Protein AF-A0A660TI28-F1 (afdb_monomer_lite)

Foldseek 3Di:
DDDPPPPDDPVNVVVVVVVCVVCVVVCCVVVCVVVVVVVVVVVVVVVVVVVVVVVVVVVVVVVVVVVVVVVVVVVVVVVVVVVVVVVVVVVVVVVVVVVVVVVVVVVVVVD

pLDDT: mean 90.31, std 11.44, range [43.91, 98.38]

Radius of gyration: 43.71 Å; chains: 1; bounding box: 82×40×117 Å

Structure (mmCIF, N/CA/C/O backbone):
data_AF-A0A660TI28-F1
#
_entry.id   AF-A0A660TI28-F1
#
loop_
_atom_site.group_PDB
_atom_site.id
_atom_site.type_symbol
_atom_site.label_atom_id
_atom_site.label_alt_id
_atom_site.label_comp_id
_atom_site.label_asym_id
_atom_site.label_entity_id
_atom_site.label_seq_id
_atom_site.pdbx_PDB_ins_code
_atom_site.Cartn_x
_atom_site.Cartn_y
_atom_site.Cartn_z
_atom_site.occupancy
_atom_site.B_iso_or_equiv
_atom_site.auth_seq_id
_atom_site.auth_comp_id
_atom_site.auth_asym_id
_atom_site.auth_atom_id
_atom_site.pdbx_PDB_model_num
ATOM 1 N N . MET A 1 1 ? 42.971 31.690 -45.465 1.00 43.91 1 MET A N 1
ATOM 2 C CA . MET A 1 1 ? 42.646 30.809 -46.603 1.00 43.91 1 MET A CA 1
ATOM 3 C C . MET A 1 1 ? 41.284 30.225 -46.293 1.00 43.91 1 MET A C 1
ATOM 5 O O . MET A 1 1 ? 41.188 29.434 -45.369 1.00 43.91 1 MET A O 1
ATOM 9 N N . GLY A 1 2 ? 40.236 30.788 -46.900 1.00 48.12 2 GLY A N 1
ATOM 10 C CA . GLY A 1 2 ? 38.850 30.439 -46.590 1.00 48.12 2 GLY A CA 1
ATOM 11 C C . GLY A 1 2 ? 38.499 29.076 -47.170 1.00 48.12 2 GLY A C 1
ATOM 12 O O . GLY A 1 2 ? 38.810 28.801 -48.326 1.00 48.12 2 GLY A O 1
ATOM 13 N N . GLU A 1 3 ? 37.891 28.234 -46.347 1.00 55.31 3 GLU A N 1
ATOM 14 C CA . GLU A 1 3 ? 37.300 26.964 -46.745 1.00 55.31 3 GLU A CA 1
ATOM 15 C C . GLU A 1 3 ? 36.134 27.275 -47.696 1.00 55.31 3 GLU A C 1
ATOM 17 O O . GLU A 1 3 ? 35.116 27.837 -47.292 1.00 55.31 3 GLU A O 1
ATOM 22 N N . ALA A 1 4 ? 36.321 27.017 -48.992 1.00 55.69 4 ALA A N 1
ATOM 23 C CA . ALA A 1 4 ? 35.241 27.113 -49.960 1.00 55.69 4 ALA A CA 1
ATOM 24 C C . ALA A 1 4 ? 34.238 26.009 -49.620 1.00 55.69 4 ALA A C 1
ATOM 26 O O . ALA A 1 4 ? 34.507 24.833 -49.865 1.00 55.69 4 ALA A O 1
ATOM 27 N N . ALA A 1 5 ? 33.108 26.379 -49.017 1.00 60.34 5 ALA A N 1
ATOM 28 C CA . ALA A 1 5 ? 31.977 25.477 -48.888 1.00 60.34 5 ALA A CA 1
ATOM 29 C C . ALA A 1 5 ? 31.648 24.966 -50.296 1.00 60.34 5 ALA A C 1
ATOM 31 O O . ALA A 1 5 ? 31.294 25.748 -51.177 1.00 60.34 5 ALA A O 1
ATOM 32 N N . VAL A 1 6 ? 31.861 23.672 -50.533 1.00 74.19 6 VAL A N 1
ATOM 33 C CA . VAL A 1 6 ? 31.564 23.047 -51.822 1.00 74.19 6 VAL A CA 1
ATOM 34 C C . VAL A 1 6 ? 30.051 23.121 -52.012 1.00 74.19 6 VAL A C 1
ATOM 36 O O . VAL A 1 6 ? 29.300 22.351 -51.414 1.00 74.19 6 VAL A O 1
ATOM 39 N N . GLU A 1 7 ? 29.589 24.083 -52.808 1.00 78.12 7 GLU A N 1
ATOM 40 C CA . GLU A 1 7 ? 28.188 24.175 -53.202 1.00 78.12 7 GLU A CA 1
ATOM 41 C C . GLU A 1 7 ? 27.868 23.007 -54.137 1.00 78.12 7 GLU A C 1
ATOM 43 O O . GLU A 1 7 ? 28.193 23.012 -55.323 1.00 78.12 7 GLU A O 1
ATOM 48 N N . LEU A 1 8 ? 27.251 21.967 -53.576 1.00 82.12 8 LEU A N 1
ATOM 49 C CA . LEU A 1 8 ? 26.791 20.815 -54.343 1.00 82.12 8 LEU A CA 1
ATOM 50 C C . LEU A 1 8 ? 25.670 21.241 -55.297 1.00 82.12 8 LEU A C 1
ATOM 52 O O . LEU A 1 8 ? 24.650 21.799 -54.865 1.00 82.12 8 LEU A O 1
ATOM 56 N N . ASN A 1 9 ? 25.836 20.928 -56.581 1.00 87.94 9 ASN A N 1
ATOM 57 C CA . ASN A 1 9 ? 24.802 21.153 -57.586 1.00 87.94 9 ASN A CA 1
ATOM 58 C C . ASN A 1 9 ? 23.627 20.161 -57.410 1.00 87.94 9 ASN A C 1
ATOM 60 O O . ASN A 1 9 ? 23.693 19.219 -56.615 1.00 87.94 9 ASN A O 1
ATOM 64 N N . SER A 1 10 ? 22.511 20.391 -58.107 1.00 83.50 10 SER A N 1
ATOM 65 C CA . SER A 1 10 ? 21.295 19.571 -57.966 1.00 83.50 10 SER A CA 1
ATOM 66 C C . SER A 1 10 ? 21.505 18.108 -58.363 1.00 83.50 10 SER A C 1
ATOM 68 O O . SER A 1 10 ? 21.011 17.216 -57.685 1.00 83.50 10 SER A O 1
ATOM 70 N N . GLU A 1 11 ? 22.288 17.860 -59.411 1.00 87.94 11 GLU A N 1
ATOM 71 C CA . GLU A 1 11 ? 22.575 16.515 -59.919 1.00 87.94 11 GLU A CA 1
ATOM 72 C C . GLU A 1 11 ? 23.423 15.699 -58.928 1.00 87.94 11 GLU A C 1
ATOM 74 O O . GLU A 1 11 ? 23.148 14.529 -58.667 1.00 87.94 11 GLU A O 1
ATOM 79 N N . GLN A 1 12 ? 24.408 16.337 -58.291 1.00 87.62 12 GLN A N 1
ATOM 80 C CA . GLN A 1 12 ? 25.231 15.730 -57.245 1.00 87.62 12 GLN A CA 1
ATOM 81 C C . GLN A 1 12 ? 24.408 15.366 -56.008 1.00 87.62 12 GLN A C 1
ATOM 83 O O . GLN A 1 12 ? 24.629 14.312 -55.414 1.00 87.62 12 GLN A O 1
ATOM 88 N N . LYS A 1 13 ? 23.450 16.215 -55.617 1.00 91.81 13 LYS A N 1
ATOM 89 C CA . LYS A 1 13 ? 22.545 15.927 -54.494 1.00 91.81 13 LYS A CA 1
ATOM 90 C C . LYS A 1 13 ? 21.648 14.727 -54.793 1.00 91.81 13 LYS A C 1
ATOM 92 O O . LYS A 1 13 ? 21.490 13.878 -53.917 1.00 91.81 13 LYS A O 1
ATOM 97 N N . ASP A 1 14 ? 21.131 14.623 -56.015 1.00 92.62 14 ASP A N 1
ATOM 98 C CA . ASP A 1 14 ? 20.312 13.484 -56.441 1.00 92.62 14 ASP A CA 1
ATOM 99 C C . ASP A 1 14 ? 21.118 12.181 -56.482 1.00 92.62 14 ASP A C 1
ATOM 101 O O . ASP A 1 14 ? 20.660 11.165 -55.959 1.00 92.62 14 ASP A O 1
ATOM 105 N N . TYR A 1 15 ? 22.346 12.216 -57.010 1.00 92.25 15 TYR A N 1
ATOM 106 C CA . TYR A 1 15 ? 23.243 11.056 -57.026 1.00 92.25 15 TYR A CA 1
ATOM 107 C C . TYR A 1 15 ? 23.624 10.585 -55.616 1.00 92.25 15 TYR A C 1
ATOM 109 O O . TYR A 1 15 ? 23.587 9.394 -55.311 1.00 92.25 15 TYR A O 1
ATOM 117 N N . ILE A 1 16 ? 23.969 11.514 -54.720 1.00 91.94 16 ILE A N 1
ATOM 118 C CA . ILE A 1 16 ? 24.261 11.175 -53.321 1.00 91.94 16 ILE A CA 1
ATOM 119 C C . ILE A 1 16 ? 22.999 10.623 -52.645 1.00 91.94 16 ILE A C 1
ATOM 121 O O . ILE A 1 16 ? 23.075 9.654 -51.891 1.00 91.94 16 ILE A O 1
ATOM 125 N N . GLY A 1 17 ? 21.831 11.198 -52.937 1.00 91.50 17 GLY A N 1
ATOM 126 C CA . GLY A 1 17 ? 20.550 10.743 -52.408 1.00 91.50 17 GLY A CA 1
ATOM 127 C C . GLY A 1 17 ? 20.187 9.318 -52.834 1.00 91.50 17 GLY A C 1
ATOM 128 O O . GLY A 1 17 ? 19.740 8.536 -51.989 1.00 91.50 17 GLY A O 1
ATOM 129 N N . SER A 1 18 ? 20.391 8.959 -54.106 1.00 91.44 18 SER A N 1
ATOM 130 C CA . SER A 1 18 ? 20.163 7.594 -54.598 1.00 91.44 18 SER A CA 1
ATOM 131 C C . SER A 1 18 ? 21.174 6.616 -54.004 1.00 91.44 18 SER A C 1
ATOM 133 O O . SER A 1 18 ? 20.774 5.612 -53.419 1.00 91.44 18 SER A O 1
ATOM 135 N N . TYR A 1 19 ? 22.462 6.967 -54.015 1.00 93.19 19 TYR A N 1
ATOM 136 C CA . TYR A 1 19 ? 23.520 6.135 -53.448 1.00 93.19 19 TYR A CA 1
ATOM 137 C C . TYR A 1 19 ? 23.313 5.850 -51.955 1.00 93.19 19 TYR A C 1
ATOM 139 O O . TYR A 1 19 ? 23.420 4.700 -51.525 1.00 93.19 19 TYR A O 1
ATOM 147 N N . ILE A 1 20 ? 22.980 6.871 -51.154 1.00 91.44 20 ILE A N 1
ATOM 148 C CA . ILE A 1 20 ? 22.672 6.680 -49.732 1.00 91.44 20 ILE A CA 1
ATOM 149 C C . ILE A 1 20 ? 21.457 5.772 -49.592 1.00 91.44 20 ILE A C 1
ATOM 151 O O . ILE A 1 20 ? 21.520 4.822 -48.828 1.00 91.44 20 ILE A O 1
ATOM 155 N N . ARG A 1 21 ? 20.362 6.010 -50.320 1.00 90.69 21 ARG A N 1
ATOM 156 C CA . ARG A 1 21 ? 19.137 5.203 -50.196 1.00 90.69 21 ARG A CA 1
ATOM 157 C C . ARG A 1 21 ? 19.378 3.721 -50.491 1.00 90.69 21 ARG A C 1
ATOM 159 O O . ARG A 1 21 ? 18.873 2.877 -49.751 1.00 90.69 21 ARG A O 1
ATOM 166 N N . ASP A 1 22 ? 20.168 3.429 -51.518 1.00 92.12 22 ASP A N 1
ATOM 167 C CA . ASP A 1 22 ? 20.458 2.063 -51.951 1.00 92.12 22 ASP A CA 1
ATOM 168 C C . ASP A 1 22 ? 21.392 1.329 -50.971 1.00 92.12 22 ASP A C 1
ATOM 170 O O . ASP A 1 22 ? 21.257 0.121 -50.773 1.00 92.12 22 ASP A O 1
ATOM 174 N N . ASN A 1 23 ? 22.289 2.054 -50.291 1.00 92.19 23 ASN A N 1
ATOM 175 C CA . ASN A 1 23 ? 23.279 1.472 -49.375 1.00 92.19 23 ASN A CA 1
ATOM 176 C C . ASN A 1 23 ? 22.924 1.607 -47.882 1.00 92.19 23 ASN A C 1
ATOM 178 O O . ASN A 1 23 ? 23.480 0.890 -47.050 1.00 92.19 23 ASN A O 1
ATOM 182 N N . LEU A 1 24 ? 21.963 2.462 -47.516 1.00 85.00 24 LEU A N 1
ATOM 183 C CA . LEU A 1 24 ? 21.613 2.781 -46.125 1.00 85.00 24 LEU A CA 1
ATOM 184 C C . LEU A 1 24 ? 21.228 1.535 -45.328 1.00 85.00 24 LEU A C 1
ATOM 186 O O . LEU A 1 24 ? 21.623 1.380 -44.175 1.00 85.00 24 LEU A O 1
ATOM 190 N N . ARG A 1 25 ? 20.473 0.621 -45.944 1.00 82.12 25 ARG A N 1
ATOM 191 C CA . ARG A 1 25 ? 20.048 -0.620 -45.287 1.00 82.12 25 ARG A CA 1
ATOM 192 C C . ARG A 1 25 ? 21.231 -1.539 -44.969 1.00 82.12 25 ARG A C 1
ATOM 194 O O . ARG A 1 25 ? 21.227 -2.162 -43.909 1.00 82.12 25 ARG A O 1
ATOM 201 N N . LEU A 1 26 ? 22.219 -1.612 -45.861 1.00 82.56 26 LEU A N 1
ATOM 202 C CA . LEU A 1 26 ? 23.440 -2.391 -45.648 1.00 82.56 26 LEU A CA 1
ATOM 203 C C . LEU A 1 26 ? 24.289 -1.755 -44.547 1.00 82.56 26 LEU A C 1
ATOM 205 O O . LEU A 1 26 ? 24.649 -2.446 -43.602 1.00 82.56 26 LEU A O 1
ATOM 209 N N . TRP A 1 27 ? 24.492 -0.435 -44.580 1.00 85.31 27 TRP A N 1
ATOM 210 C CA . TRP A 1 27 ? 25.266 0.269 -43.552 1.00 85.31 27 TRP A CA 1
ATOM 211 C C . TRP A 1 27 ? 24.646 0.174 -42.159 1.00 85.31 27 TRP A C 1
ATOM 213 O O . TRP A 1 27 ? 25.373 -0.012 -41.188 1.00 85.31 27 TRP A O 1
ATOM 223 N N . ILE A 1 28 ? 23.317 0.251 -42.031 1.00 76.75 28 ILE A N 1
ATOM 224 C CA . ILE A 1 28 ? 22.634 0.058 -40.737 1.00 76.75 28 ILE A CA 1
ATOM 225 C C . ILE A 1 28 ? 22.829 -1.379 -40.221 1.00 76.75 28 ILE A C 1
ATOM 227 O O . ILE A 1 28 ? 22.957 -1.591 -39.013 1.00 76.75 28 ILE A O 1
ATOM 231 N N . GLY A 1 29 ? 22.872 -2.361 -41.128 1.00 75.62 29 GLY A N 1
ATOM 232 C CA . GLY A 1 29 ? 23.173 -3.755 -40.803 1.00 75.62 29 GLY A CA 1
ATOM 233 C C . GLY A 1 29 ? 24.632 -3.978 -40.393 1.00 75.62 29 GLY A C 1
ATOM 234 O O . GLY A 1 29 ? 24.883 -4.663 -39.407 1.00 75.62 29 GLY A O 1
ATOM 235 N N . GLU A 1 30 ? 25.581 -3.371 -41.107 1.00 75.31 30 GLU A N 1
ATOM 236 C CA . GLU A 1 30 ? 27.027 -3.522 -40.886 1.00 75.31 30 GLU A CA 1
ATOM 237 C C . GLU A 1 30 ? 27.552 -2.712 -39.696 1.00 75.31 30 GLU A C 1
ATOM 239 O O . GLU A 1 30 ? 28.475 -3.149 -39.015 1.00 75.31 30 GLU A O 1
ATOM 244 N N . SER A 1 31 ? 26.947 -1.561 -39.385 1.00 71.00 31 SER A N 1
ATOM 245 C CA . SER A 1 31 ? 27.395 -0.678 -38.292 1.00 71.00 31 SER A CA 1
ATOM 246 C C . SER A 1 31 ? 27.141 -1.254 -36.891 1.00 71.00 31 SER A C 1
ATOM 248 O O . SER A 1 31 ? 27.379 -0.570 -35.899 1.00 71.00 31 SER A O 1
ATOM 250 N N . GLY A 1 32 ? 26.566 -2.460 -36.777 1.00 68.12 32 GLY A N 1
ATOM 251 C CA . GLY A 1 32 ? 26.145 -3.048 -35.500 1.00 68.12 32 GLY A CA 1
ATOM 252 C C . GLY A 1 32 ? 25.021 -2.270 -34.801 1.00 68.12 32 GLY A C 1
ATOM 253 O O . GLY A 1 32 ? 24.600 -2.643 -33.710 1.00 68.12 32 GLY A O 1
ATOM 254 N N . ALA A 1 33 ? 24.491 -1.212 -35.425 1.00 69.25 33 ALA A N 1
ATOM 255 C CA . ALA A 1 33 ? 23.452 -0.359 -34.857 1.00 69.25 33 ALA A CA 1
ATOM 256 C C . ALA A 1 33 ? 22.186 -1.164 -34.533 1.00 69.25 33 ALA A C 1
ATOM 258 O O . ALA A 1 33 ? 21.627 -1.019 -33.451 1.00 69.25 33 ALA A O 1
ATOM 259 N N . ASN A 1 34 ? 21.792 -2.085 -35.420 1.00 71.06 34 ASN A N 1
ATOM 260 C CA . ASN A 1 34 ? 20.695 -3.019 -35.155 1.00 71.06 34 ASN A CA 1
ATOM 261 C C . ASN A 1 34 ? 20.984 -3.955 -33.974 1.00 71.06 34 ASN A C 1
ATOM 263 O O . ASN A 1 34 ? 20.074 -4.272 -33.217 1.00 71.06 34 ASN A O 1
ATOM 267 N N . GLN A 1 35 ? 22.233 -4.385 -33.789 1.00 71.69 35 GLN A N 1
ATOM 268 C CA . GLN A 1 35 ? 22.602 -5.250 -32.672 1.00 71.69 35 GLN A CA 1
ATOM 269 C C . GLN A 1 35 ? 22.513 -4.499 -31.337 1.00 71.69 35 GLN A C 1
ATOM 271 O O . GLN A 1 35 ? 21.871 -4.990 -30.417 1.00 71.69 35 GLN A O 1
ATOM 276 N N . VAL A 1 36 ? 23.047 -3.275 -31.258 1.00 73.94 36 VAL A N 1
ATOM 277 C CA . VAL A 1 36 ? 22.961 -2.430 -30.051 1.00 73.94 36 VAL A CA 1
ATOM 278 C C . VAL A 1 36 ? 21.512 -2.052 -29.725 1.00 73.94 36 VAL A C 1
ATOM 280 O O . VAL A 1 36 ? 21.133 -2.009 -28.554 1.00 73.94 36 VAL A O 1
ATOM 283 N N . ILE A 1 37 ? 20.684 -1.791 -30.743 1.00 77.56 37 ILE A N 1
ATOM 284 C CA . ILE A 1 37 ? 19.247 -1.537 -30.563 1.00 77.56 37 ILE A CA 1
ATOM 285 C C . ILE A 1 37 ? 18.561 -2.782 -29.993 1.00 77.56 37 ILE A C 1
ATOM 287 O O . ILE A 1 37 ? 17.871 -2.672 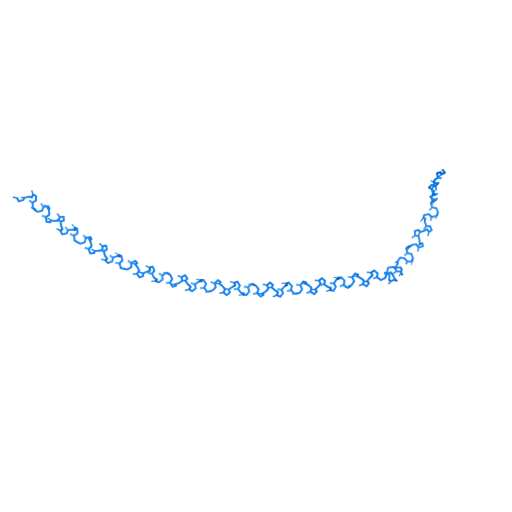-28.984 1.00 77.56 37 ILE A O 1
ATOM 291 N N . ASN A 1 38 ? 18.805 -3.963 -30.566 1.00 82.75 38 ASN A N 1
ATOM 292 C CA . ASN A 1 38 ? 18.219 -5.214 -30.084 1.00 82.75 38 ASN A CA 1
ATOM 293 C C . ASN A 1 38 ? 18.675 -5.560 -28.659 1.00 82.75 38 ASN A C 1
ATOM 295 O O . ASN A 1 38 ? 17.851 -5.933 -27.831 1.00 82.75 38 ASN A O 1
ATOM 299 N N . GLU A 1 39 ? 19.962 -5.405 -28.344 1.00 82.44 39 GLU A N 1
ATOM 300 C CA . GLU A 1 39 ? 20.505 -5.637 -26.999 1.00 82.44 39 GLU A CA 1
ATOM 301 C C . GLU A 1 39 ? 19.874 -4.690 -25.972 1.00 82.44 39 GLU A C 1
ATOM 303 O O . GLU A 1 39 ? 19.428 -5.131 -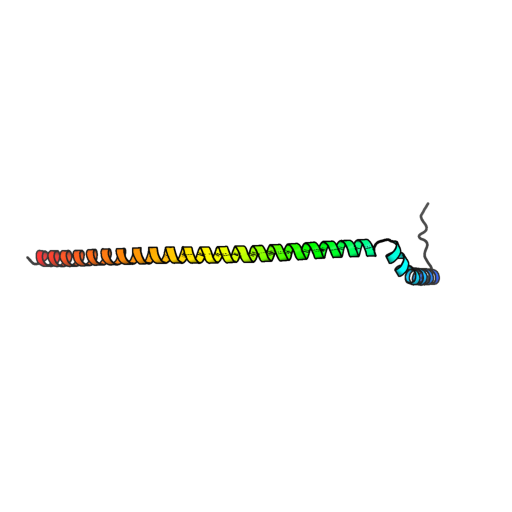24.911 1.00 82.44 39 GLU A O 1
ATOM 308 N N . ARG A 1 40 ? 19.749 -3.400 -26.309 1.00 85.00 40 ARG A N 1
ATOM 309 C CA . ARG A 1 40 ? 19.084 -2.415 -25.447 1.00 85.00 40 ARG A CA 1
ATOM 310 C C . ARG A 1 40 ? 17.596 -2.717 -25.275 1.00 85.00 40 ARG A C 1
ATOM 312 O O . ARG A 1 40 ? 17.074 -2.574 -24.172 1.00 85.00 40 ARG A O 1
ATOM 319 N N . GLU A 1 41 ? 16.899 -3.124 -26.333 1.00 86.81 41 GLU A N 1
ATOM 320 C CA . GLU A 1 41 ? 15.493 -3.525 -26.241 1.00 86.81 41 GLU A CA 1
ATOM 321 C C . GLU A 1 41 ? 15.308 -4.765 -25.363 1.00 86.81 41 GLU A C 1
ATOM 323 O O . GLU A 1 41 ? 14.372 -4.808 -24.562 1.00 86.81 41 GLU A O 1
ATOM 328 N N . MET A 1 42 ? 16.204 -5.748 -25.471 1.00 88.25 42 MET A N 1
ATOM 329 C CA . MET A 1 42 ? 16.195 -6.943 -24.626 1.00 88.25 42 MET A CA 1
ATOM 330 C C . MET A 1 42 ? 16.438 -6.590 -23.155 1.00 88.25 42 MET A C 1
ATOM 332 O O . MET A 1 42 ? 15.649 -6.996 -22.304 1.00 88.25 42 MET A O 1
ATOM 336 N N . GLU A 1 43 ? 17.439 -5.758 -22.850 1.00 93.31 43 GLU A N 1
ATOM 337 C CA . GLU A 1 43 ? 17.708 -5.294 -21.481 1.00 93.31 43 GLU A CA 1
ATOM 338 C C . GLU A 1 43 ? 16.499 -4.554 -20.886 1.00 93.31 43 GLU A C 1
ATOM 340 O O . GLU A 1 43 ? 16.101 -4.795 -19.744 1.00 93.31 43 GLU A O 1
ATOM 345 N N . ILE A 1 44 ? 15.878 -3.657 -21.661 1.00 94.12 44 ILE A N 1
ATOM 346 C CA . ILE A 1 44 ? 14.700 -2.908 -21.211 1.00 94.12 44 ILE A CA 1
ATOM 347 C C . ILE A 1 44 ? 13.542 -3.863 -20.916 1.00 94.12 44 ILE A C 1
ATOM 349 O O . ILE A 1 44 ? 12.899 -3.716 -19.877 1.00 94.12 44 ILE A O 1
ATOM 353 N N . ARG A 1 45 ? 13.291 -4.858 -21.774 1.00 95.56 45 ARG A N 1
ATOM 354 C CA . ARG A 1 45 ? 12.248 -5.868 -21.539 1.00 95.56 45 ARG A CA 1
ATOM 355 C C . ARG A 1 45 ? 12.514 -6.668 -20.267 1.00 95.56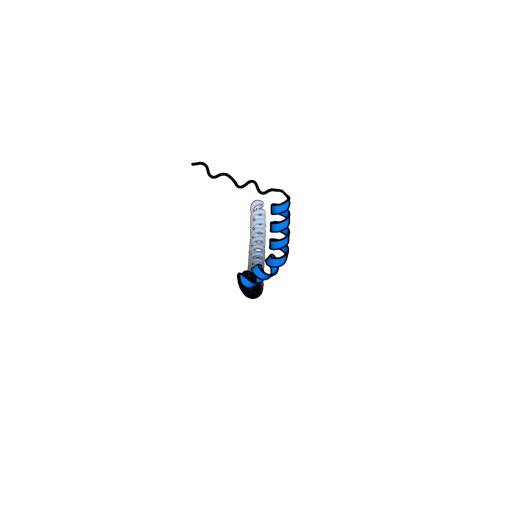 45 ARG A C 1
ATOM 357 O O . ARG A 1 45 ? 11.605 -6.818 -19.458 1.00 95.56 45 ARG A O 1
ATOM 364 N N . GLU A 1 46 ? 13.746 -7.119 -20.042 1.00 95.88 46 GLU A N 1
ATOM 365 C CA . GLU A 1 46 ? 14.112 -7.839 -18.814 1.00 95.88 46 GLU A CA 1
ATOM 366 C C . GLU A 1 46 ? 13.924 -6.980 -17.559 1.00 95.88 46 GLU A C 1
ATOM 368 O O . GLU A 1 46 ? 13.408 -7.446 -16.539 1.00 95.88 46 GLU A O 1
ATOM 373 N N . ARG A 1 47 ? 14.317 -5.703 -17.625 1.00 96.62 47 ARG A N 1
ATOM 374 C CA . ARG A 1 47 ? 14.115 -4.755 -16.527 1.00 96.62 47 ARG A CA 1
ATOM 375 C C . ARG A 1 47 ? 12.636 -4.501 -16.266 1.00 96.62 4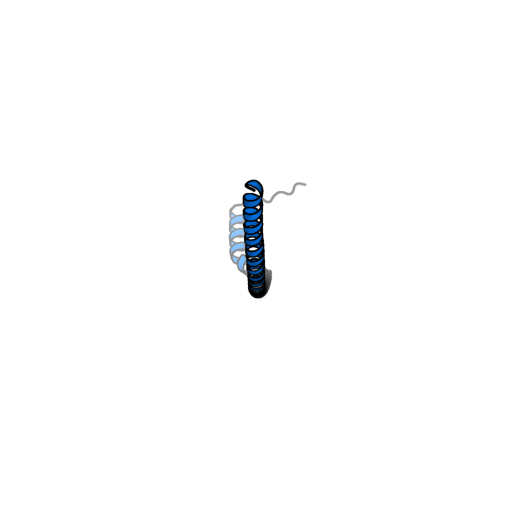7 ARG A C 1
ATOM 377 O O . ARG A 1 47 ? 12.261 -4.433 -15.100 1.00 96.62 47 ARG A O 1
ATOM 384 N N . ILE A 1 48 ? 11.814 -4.385 -17.310 1.00 96.75 48 ILE A N 1
ATOM 385 C CA . ILE A 1 48 ? 10.359 -4.232 -17.186 1.00 96.75 48 ILE A CA 1
ATOM 386 C C . ILE A 1 48 ? 9.765 -5.449 -16.479 1.00 96.75 48 ILE A C 1
ATOM 388 O O . ILE A 1 48 ? 9.112 -5.268 -15.459 1.00 96.75 48 ILE A O 1
ATOM 392 N N . ILE A 1 49 ? 10.084 -6.665 -16.930 1.00 97.38 49 ILE A N 1
ATOM 393 C CA . ILE A 1 49 ? 9.592 -7.904 -16.305 1.00 97.38 49 ILE A CA 1
ATOM 394 C C . ILE A 1 49 ? 9.979 -7.950 -14.822 1.00 97.38 49 ILE A C 1
ATOM 396 O O . ILE A 1 49 ? 9.144 -8.196 -13.956 1.00 97.38 49 ILE A O 1
ATOM 400 N N . ARG A 1 50 ? 11.237 -7.632 -14.489 1.00 97.50 50 ARG A N 1
ATOM 401 C CA . ARG A 1 50 ? 11.692 -7.596 -13.090 1.00 97.50 50 ARG A CA 1
ATOM 402 C C . ARG A 1 50 ? 10.951 -6.547 -12.256 1.00 97.50 50 ARG A C 1
ATOM 404 O O . ARG A 1 50 ? 10.684 -6.778 -11.076 1.00 97.50 50 ARG A O 1
ATOM 411 N N . VAL A 1 51 ? 10.674 -5.378 -12.833 1.00 97.38 51 VAL A N 1
ATOM 412 C CA . VAL A 1 51 ? 9.916 -4.314 -12.162 1.00 97.38 51 VAL A CA 1
ATOM 413 C C . VAL A 1 51 ? 8.477 -4.759 -11.923 1.00 97.38 51 VAL A C 1
ATOM 415 O O . VAL A 1 51 ? 7.997 -4.598 -10.806 1.00 97.38 51 VAL A O 1
ATOM 418 N N . GLU A 1 52 ? 7.823 -5.362 -12.913 1.00 97.19 52 GLU A N 1
ATOM 419 C CA . GLU A 1 52 ? 6.469 -5.916 -12.793 1.00 97.19 52 GLU A CA 1
ATOM 420 C C . GLU A 1 52 ? 6.401 -6.970 -11.680 1.00 97.19 52 GLU A C 1
ATOM 422 O O . GLU A 1 52 ? 5.608 -6.832 -10.751 1.00 97.19 52 GLU A O 1
ATOM 427 N N . GLU A 1 53 ? 7.323 -7.935 -11.665 1.00 97.25 53 GLU A N 1
ATOM 428 C CA . GLU A 1 53 ? 7.402 -8.936 -10.594 1.00 97.25 53 GLU A CA 1
ATOM 429 C C . GLU A 1 53 ? 7.631 -8.312 -9.207 1.00 97.25 53 GLU A C 1
ATOM 431 O O . GLU A 1 53 ? 7.105 -8.787 -8.194 1.00 97.25 53 GLU A O 1
ATOM 436 N N . SER A 1 54 ? 8.458 -7.266 -9.126 1.00 96.94 54 SER A N 1
ATOM 437 C CA . SER A 1 54 ? 8.703 -6.550 -7.872 1.00 96.94 54 SER A CA 1
ATOM 438 C C . SER A 1 54 ? 7.460 -5.794 -7.403 1.00 96.94 54 SER A C 1
ATOM 440 O O . SER A 1 54 ? 7.201 -5.743 -6.198 1.00 96.94 54 SER A O 1
ATOM 442 N N . LEU A 1 55 ? 6.697 -5.211 -8.330 1.00 97.94 55 LEU A N 1
ATOM 443 C CA . LEU A 1 55 ? 5.445 -4.519 -8.038 1.00 97.94 55 LEU A CA 1
ATOM 444 C C . LEU A 1 55 ? 4.378 -5.496 -7.556 1.00 97.94 55 LEU A C 1
ATOM 446 O O . LEU A 1 55 ? 3.755 -5.229 -6.532 1.00 97.94 55 LEU A O 1
ATOM 450 N N . ASP A 1 56 ? 4.236 -6.652 -8.200 1.00 98.00 56 ASP A N 1
ATOM 451 C CA . ASP A 1 56 ? 3.292 -7.689 -7.775 1.00 98.00 56 ASP A CA 1
ATOM 452 C C . ASP A 1 56 ? 3.584 -8.167 -6.350 1.00 98.00 56 ASP A C 1
ATOM 454 O O . ASP A 1 56 ? 2.685 -8.267 -5.508 1.00 98.00 56 ASP A O 1
ATOM 458 N N . LYS A 1 57 ? 4.866 -8.384 -6.030 1.00 97.75 57 LYS A N 1
ATOM 459 C CA . LYS A 1 57 ? 5.302 -8.721 -4.667 1.00 97.75 57 LYS A CA 1
ATOM 460 C C . LYS A 1 57 ? 4.973 -7.610 -3.675 1.00 97.75 57 LYS A C 1
ATOM 462 O O . LYS A 1 57 ? 4.499 -7.898 -2.577 1.00 97.75 57 LYS A O 1
ATOM 467 N N . HIS A 1 58 ? 5.220 -6.350 -4.032 1.00 98.19 58 HIS A N 1
ATOM 468 C CA . HIS A 1 58 ? 4.868 -5.216 -3.178 1.00 98.19 58 HIS A CA 1
ATOM 469 C C . HIS A 1 58 ? 3.362 -5.111 -2.955 1.00 98.19 58 HIS A C 1
ATOM 471 O O . HIS A 1 58 ? 2.948 -4.980 -1.810 1.00 98.19 58 HIS A O 1
ATOM 477 N N . ILE A 1 59 ? 2.543 -5.260 -3.995 1.00 98.19 59 ILE A N 1
ATOM 478 C CA . ILE A 1 59 ? 1.080 -5.249 -3.881 1.00 98.19 59 ILE A CA 1
ATOM 479 C C . ILE A 1 59 ? 0.606 -6.364 -2.944 1.00 98.19 59 ILE A C 1
ATOM 481 O O . ILE A 1 59 ? -0.220 -6.115 -2.064 1.00 98.19 59 ILE A O 1
ATOM 485 N N . ALA A 1 60 ? 1.154 -7.575 -3.075 1.00 97.94 60 ALA A N 1
ATOM 486 C CA . ALA A 1 60 ? 0.815 -8.692 -2.199 1.00 97.94 60 ALA A CA 1
ATOM 487 C C . ALA A 1 60 ? 1.173 -8.409 -0.727 1.00 97.94 60 ALA A C 1
ATOM 489 O O . ALA A 1 60 ? 0.343 -8.618 0.160 1.00 97.94 60 ALA A O 1
ATOM 490 N N . LEU A 1 61 ? 2.372 -7.877 -0.463 1.00 98.06 61 LEU A N 1
ATOM 491 C CA . LEU A 1 61 ? 2.802 -7.490 0.886 1.00 98.06 61 LEU A CA 1
ATOM 492 C C . LEU A 1 61 ? 1.951 -6.352 1.458 1.00 98.06 61 LEU A C 1
ATOM 494 O O . LEU A 1 61 ? 1.559 -6.398 2.622 1.00 98.06 61 LEU A O 1
ATOM 498 N N . THR A 1 62 ? 1.631 -5.347 0.643 1.00 98.06 62 THR A N 1
ATOM 499 C CA . THR A 1 62 ? 0.752 -4.240 1.024 1.00 98.06 62 THR A CA 1
ATOM 500 C C . THR A 1 62 ? -0.632 -4.756 1.401 1.00 98.06 62 THR A C 1
ATOM 502 O O . THR A 1 62 ? -1.148 -4.390 2.455 1.00 98.06 62 THR A O 1
ATOM 505 N N . LYS A 1 63 ? -1.210 -5.662 0.603 1.00 98.31 63 LYS A N 1
ATOM 506 C CA . LYS A 1 63 ? -2.498 -6.294 0.908 1.00 98.31 63 LYS A CA 1
ATOM 507 C C . LYS A 1 63 ? -2.454 -7.056 2.234 1.00 98.31 63 LYS A C 1
ATOM 509 O O . LYS A 1 63 ? -3.330 -6.866 3.072 1.00 98.31 63 LYS A O 1
ATOM 514 N N . GLN A 1 64 ? -1.409 -7.850 2.462 1.00 98.12 64 GLN A N 1
ATOM 515 C CA . GLN A 1 64 ? -1.221 -8.560 3.729 1.00 98.12 64 GLN A CA 1
ATOM 516 C C . GLN A 1 64 ? -1.099 -7.594 4.921 1.00 98.12 64 GLN A C 1
ATOM 518 O O . GLN A 1 64 ? -1.647 -7.854 5.994 1.00 98.12 64 GLN A O 1
ATOM 523 N N . GLY A 1 65 ? -0.398 -6.471 4.739 1.00 98.00 65 GLY A N 1
ATOM 524 C CA . GLY A 1 65 ? -0.289 -5.415 5.744 1.00 98.00 65 GLY A CA 1
ATOM 525 C C . GLY A 1 65 ? -1.651 -4.825 6.114 1.00 98.00 65 GLY A C 1
ATOM 526 O O . GLY A 1 65 ? -1.955 -4.702 7.301 1.00 98.00 65 GLY A O 1
ATOM 527 N N . PHE A 1 66 ? -2.495 -4.538 5.120 1.00 98.38 66 PHE A N 1
ATOM 528 C CA . PHE A 1 66 ? -3.861 -4.061 5.347 1.00 98.38 66 PHE A CA 1
ATOM 529 C C . PHE A 1 66 ? -4.727 -5.093 6.078 1.00 98.38 66 PHE A C 1
ATOM 531 O O . PHE A 1 66 ? -5.336 -4.755 7.088 1.00 98.38 66 PHE A O 1
ATOM 538 N N . GLU A 1 67 ? -4.692 -6.367 5.681 1.00 98.00 67 GLU A N 1
ATOM 539 C CA . GLU A 1 67 ? -5.433 -7.429 6.381 1.00 98.00 67 GLU A CA 1
ATOM 540 C C . GLU A 1 67 ? -5.005 -7.573 7.856 1.00 98.00 67 GLU A C 1
ATOM 542 O O . GLU A 1 67 ? -5.814 -7.879 8.737 1.00 98.00 67 GLU A O 1
ATOM 547 N N . GLN A 1 68 ? -3.721 -7.353 8.162 1.00 98.06 68 GLN A N 1
ATOM 548 C CA . GLN A 1 68 ? -3.239 -7.337 9.543 1.00 98.06 68 GLN A CA 1
ATOM 549 C C . GLN A 1 68 ? -3.711 -6.089 10.304 1.00 98.06 68 GLN A C 1
ATOM 551 O O . GLN A 1 68 ? -4.008 -6.186 11.499 1.00 98.06 68 GLN A O 1
ATOM 556 N N . MET A 1 69 ? -3.771 -4.930 9.643 1.00 98.06 69 MET A N 1
ATOM 557 C CA . MET A 1 69 ? -4.323 -3.706 10.224 1.0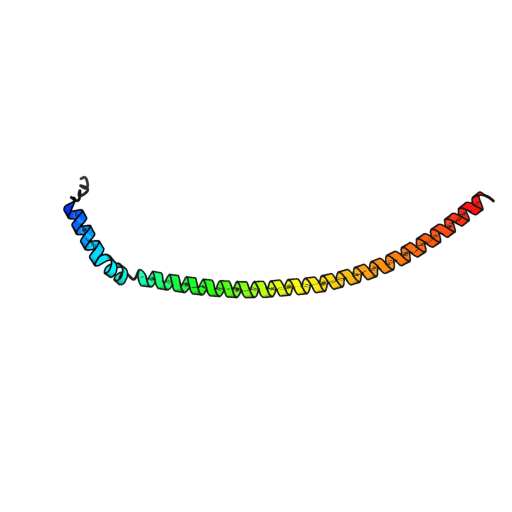0 98.06 69 MET A CA 1
ATOM 558 C C . MET A 1 69 ? -5.799 -3.885 10.572 1.00 98.06 69 MET A C 1
ATOM 560 O O . MET A 1 69 ? -6.162 -3.596 11.710 1.00 98.06 69 MET A O 1
ATOM 564 N N . ASP A 1 70 ? -6.604 -4.450 9.673 1.00 98.25 70 ASP A N 1
ATOM 565 C CA . ASP A 1 70 ? -8.030 -4.706 9.907 1.00 98.25 70 ASP A CA 1
ATOM 566 C C . ASP A 1 70 ? -8.242 -5.572 11.156 1.00 98.25 70 ASP A C 1
ATOM 568 O O . ASP A 1 70 ? -8.969 -5.190 12.072 1.00 98.25 70 ASP A O 1
ATOM 572 N N . LYS A 1 71 ? -7.489 -6.673 11.293 1.00 97.94 71 LYS A N 1
ATOM 573 C CA . LYS A 1 71 ? -7.536 -7.524 12.500 1.00 97.94 71 LYS A CA 1
ATOM 574 C C . LYS A 1 71 ? -7.175 -6.776 13.782 1.00 97.94 71 LYS A C 1
ATOM 576 O O . LYS A 1 71 ? -7.689 -7.095 14.855 1.00 97.94 71 LYS A O 1
ATOM 581 N N . ARG A 1 72 ? -6.241 -5.824 13.713 1.00 97.88 72 ARG A N 1
ATOM 582 C CA . ARG A 1 72 ? -5.867 -4.999 14.871 1.00 97.88 72 ARG A CA 1
ATOM 583 C C . ARG A 1 72 ? -6.951 -3.977 15.194 1.00 97.88 72 ARG A C 1
ATOM 585 O O . ARG A 1 72 ? -7.200 -3.764 16.377 1.00 97.88 72 ARG A O 1
ATOM 592 N N . PHE A 1 73 ? -7.595 -3.387 14.188 1.00 98.19 73 PHE A N 1
ATOM 593 C CA . PHE A 1 73 ? -8.727 -2.484 14.386 1.00 98.19 73 PHE A CA 1
ATOM 594 C C . PHE A 1 73 ? -9.921 -3.210 15.009 1.00 98.19 73 PHE A C 1
ATOM 596 O O . PHE A 1 73 ? -10.408 -2.751 16.034 1.00 98.19 73 PHE A O 1
ATOM 603 N N . GLU A 1 74 ? -10.268 -4.414 14.550 1.00 98.06 74 GLU A N 1
ATOM 604 C CA . GLU A 1 74 ? -11.317 -5.226 15.190 1.00 98.06 74 GLU A CA 1
ATOM 605 C C . GLU A 1 74 ? -11.033 -5.505 16.680 1.00 98.06 74 GLU A C 1
ATOM 607 O O . GLU A 1 74 ? -11.936 -5.538 17.519 1.00 98.06 74 GLU A O 1
ATOM 612 N N . GLN A 1 75 ? -9.766 -5.729 17.048 1.00 97.75 75 GLN A N 1
ATOM 613 C CA . GLN A 1 75 ? -9.382 -5.900 18.455 1.00 97.75 75 GLN A CA 1
ATOM 614 C C . GLN A 1 75 ? -9.510 -4.603 19.258 1.00 97.75 75 GLN A C 1
ATOM 616 O O . GLN A 1 75 ? -9.820 -4.651 20.451 1.00 97.75 75 GLN A O 1
ATOM 621 N N . VAL A 1 76 ? -9.232 -3.462 18.630 1.00 98.06 76 VAL A N 1
ATOM 622 C CA . VAL A 1 76 ? -9.406 -2.140 19.232 1.00 98.06 76 VAL A CA 1
ATOM 623 C C . VAL A 1 76 ? -10.892 -1.864 19.454 1.00 98.06 76 VAL A C 1
ATOM 625 O O . VAL A 1 76 ? -11.255 -1.514 20.576 1.00 98.06 76 VAL A O 1
ATOM 628 N N . ASP A 1 77 ? -11.747 -2.136 18.470 1.00 98.19 77 ASP A N 1
ATOM 629 C CA . ASP A 1 77 ? -13.201 -1.964 18.577 1.00 98.19 77 ASP A CA 1
ATOM 630 C C . ASP A 1 77 ? -13.775 -2.780 19.740 1.00 98.19 77 ASP A C 1
ATOM 632 O O . ASP A 1 77 ? -14.433 -2.231 20.622 1.00 98.19 77 ASP A O 1
ATOM 636 N N . LYS A 1 78 ? -13.398 -4.061 19.864 1.00 9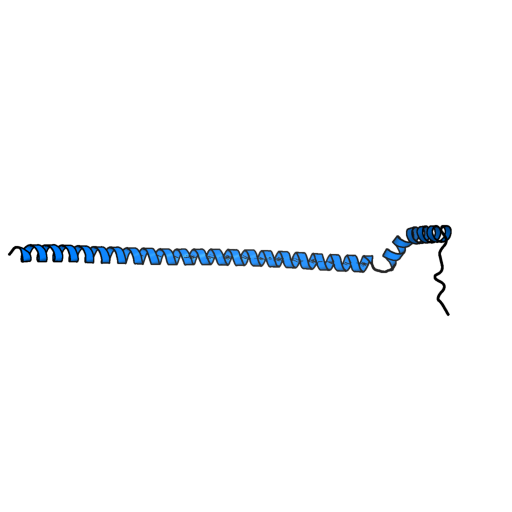7.94 78 LYS A N 1
ATOM 637 C CA . LYS A 1 78 ? -13.801 -4.907 21.008 1.00 97.94 78 LYS A CA 1
ATOM 638 C C . LYS A 1 78 ? -13.378 -4.338 22.363 1.00 97.94 78 LYS A C 1
ATOM 640 O O . LYS A 1 78 ? -14.075 -4.501 23.368 1.00 97.94 78 LYS A O 1
ATOM 645 N N . ARG A 1 79 ? -12.205 -3.699 22.435 1.00 97.75 79 ARG A N 1
ATOM 646 C CA . ARG A 1 79 ? -11.744 -3.046 23.670 1.00 97.75 79 ARG A CA 1
ATOM 647 C C . ARG A 1 79 ? -12.568 -1.800 23.971 1.00 97.75 79 ARG A C 1
ATOM 649 O O . ARG A 1 79 ? -12.910 -1.604 25.136 1.00 97.75 79 ARG A O 1
ATOM 656 N N . PHE A 1 80 ? -12.901 -1.002 22.959 1.00 98.00 80 PHE A N 1
ATOM 657 C CA . PHE A 1 80 ? -13.772 0.162 23.115 1.00 98.00 80 PHE A CA 1
ATOM 658 C C . PHE A 1 80 ? -15.178 -0.236 23.562 1.00 98.00 80 PHE A C 1
ATOM 660 O O . PHE A 1 80 ? -15.646 0.301 24.560 1.00 98.00 80 PHE A O 1
ATOM 667 N N . GLU A 1 81 ? -15.786 -1.261 22.963 1.00 98.06 81 GLU A N 1
ATOM 668 C CA . GLU A 1 81 ? -17.078 -1.800 23.415 1.00 98.06 81 GLU A CA 1
ATOM 669 C C . GLU A 1 81 ? -17.043 -2.218 24.897 1.00 98.06 81 GLU A C 1
ATOM 671 O O . GLU A 1 81 ? -17.954 -1.922 25.679 1.00 98.06 81 GLU A O 1
ATOM 676 N N . SER A 1 82 ? -15.957 -2.873 25.331 1.00 97.62 82 SER A N 1
ATOM 677 C CA . SER A 1 82 ? -15.782 -3.225 26.743 1.00 97.62 82 SER A CA 1
ATOM 678 C C . SER A 1 82 ? -15.634 -1.997 27.646 1.00 97.62 82 SER A C 1
ATOM 680 O O . SER A 1 82 ? -16.048 -2.067 28.808 1.00 97.62 82 SER A O 1
ATOM 682 N N . ILE A 1 83 ? -14.997 -0.925 27.177 1.00 97.69 83 ILE A N 1
ATOM 683 C CA . ILE A 1 83 ? -14.852 0.327 27.929 1.00 97.69 83 ILE A CA 1
ATOM 684 C C . ILE A 1 83 ? -16.212 1.015 28.039 1.00 97.69 83 ILE A C 1
ATOM 686 O O . ILE A 1 83 ? -16.623 1.335 29.155 1.00 97.69 83 ILE A O 1
ATOM 690 N N . ASP A 1 84 ? -16.944 1.141 26.934 1.00 98.06 84 ASP A N 1
ATOM 691 C CA . ASP A 1 84 ? -18.279 1.740 26.893 1.00 98.06 84 ASP A CA 1
ATOM 692 C C . ASP A 1 84 ? -19.241 1.017 27.835 1.00 98.06 84 ASP A C 1
ATOM 694 O O . ASP A 1 84 ? -19.949 1.649 28.621 1.00 98.06 84 ASP A O 1
ATOM 698 N N . SER A 1 85 ? -19.211 -0.320 27.865 1.00 97.62 85 SER A N 1
ATOM 699 C CA . SER A 1 85 ? -20.033 -1.081 28.810 1.00 97.62 85 SER A CA 1
ATOM 700 C C . SER A 1 85 ? -19.713 -0.754 30.273 1.00 97.62 85 SER A C 1
ATOM 702 O O . SER A 1 85 ? -20.633 -0.681 31.094 1.00 97.62 85 SER A O 1
ATOM 704 N N . ARG A 1 86 ? -18.435 -0.571 30.627 1.00 97.56 86 ARG A N 1
ATOM 705 C CA . ARG A 1 86 ? -18.032 -0.213 31.997 1.00 97.56 86 ARG A CA 1
ATOM 706 C C . ARG A 1 86 ? -18.437 1.216 32.327 1.00 97.56 86 ARG A C 1
ATOM 708 O O . ARG A 1 86 ? -18.956 1.453 33.415 1.00 97.56 86 ARG A O 1
ATOM 715 N N . PHE A 1 87 ? -18.241 2.137 31.389 1.00 97.75 87 PHE A N 1
ATOM 716 C CA . PHE A 1 87 ? -18.604 3.536 31.555 1.00 97.75 87 PHE A CA 1
ATOM 717 C C . PHE A 1 87 ? -20.114 3.699 31.747 1.00 97.75 87 PHE A C 1
ATOM 719 O O . PHE A 1 87 ? -20.535 4.323 32.714 1.00 97.75 87 PHE A O 1
ATOM 726 N N . ASN A 1 88 ? -20.935 3.029 30.934 1.00 97.56 88 ASN A N 1
ATOM 727 C CA . ASN A 1 88 ? -22.394 3.039 31.079 1.00 97.56 88 ASN A CA 1
ATOM 728 C C . ASN A 1 88 ? -22.855 2.541 32.457 1.00 97.56 88 ASN A C 1
ATOM 730 O O . ASN A 1 88 ? -23.750 3.132 33.061 1.00 97.56 88 ASN A O 1
ATOM 734 N N . ARG A 1 89 ? -22.223 1.488 32.995 1.00 96.75 89 ARG A N 1
ATOM 735 C CA . ARG A 1 89 ? -22.521 0.997 34.353 1.00 96.75 89 ARG A CA 1
ATOM 736 C C . ARG A 1 89 ? -22.153 2.021 35.425 1.00 96.75 89 ARG A C 1
ATOM 738 O O . ARG A 1 89 ? -22.941 2.242 36.340 1.00 96.75 89 ARG A O 1
ATOM 745 N N . LEU A 1 90 ? -20.980 2.645 35.314 1.00 97.31 90 LEU A N 1
ATOM 746 C CA . LEU A 1 90 ? -20.533 3.673 36.258 1.00 97.31 90 LEU A CA 1
ATOM 747 C C . LEU A 1 90 ? -21.442 4.904 36.218 1.00 97.31 90 LEU A C 1
ATOM 749 O O . LEU A 1 90 ? -21.898 5.347 37.269 1.00 97.31 90 LEU A O 1
ATOM 753 N N . THR A 1 91 ? -21.764 5.405 35.025 1.00 97.25 91 THR A N 1
ATOM 754 C CA . THR A 1 91 ? -22.691 6.527 34.849 1.00 97.25 91 THR A CA 1
ATOM 755 C C . THR A 1 91 ? -24.054 6.201 35.449 1.00 97.25 91 THR A C 1
ATOM 757 O O . THR A 1 91 ? -24.577 7.008 36.208 1.00 97.25 91 THR A O 1
ATOM 760 N N . GLY A 1 92 ? -24.590 4.997 35.218 1.00 96.88 92 GLY A N 1
ATOM 761 C CA . GLY A 1 92 ? -25.856 4.568 35.821 1.00 96.88 92 GLY A CA 1
ATOM 762 C C . GLY A 1 92 ? -25.844 4.594 37.355 1.00 96.88 92 GLY A C 1
ATOM 763 O O . GLY A 1 92 ? -26.782 5.103 37.970 1.00 96.88 92 GLY A O 1
ATOM 764 N N . LEU A 1 93 ? -24.770 4.103 37.985 1.00 96.25 93 LEU A N 1
ATOM 765 C CA . LEU A 1 93 ? -24.619 4.141 39.445 1.00 96.25 93 LEU A CA 1
ATOM 766 C C . LEU A 1 93 ? -24.519 5.575 39.982 1.00 96.25 93 LEU A C 1
ATOM 768 O O . LEU A 1 93 ? -25.163 5.903 40.978 1.00 96.25 93 LEU A O 1
ATOM 772 N N . ILE A 1 94 ? -23.748 6.435 39.313 1.00 96.69 94 ILE A N 1
ATOM 773 C CA . ILE A 1 94 ? -23.596 7.846 39.693 1.00 96.69 94 ILE A CA 1
ATOM 774 C C . ILE A 1 94 ? -24.933 8.582 39.560 1.00 96.69 94 ILE A C 1
ATOM 776 O O . ILE A 1 94 ? -25.321 9.303 40.479 1.00 96.69 94 ILE A O 1
ATOM 780 N N . SER A 1 95 ? -25.670 8.371 38.465 1.00 97.19 95 SER A N 1
ATOM 781 C CA . SER A 1 95 ? -26.993 8.967 38.256 1.00 97.19 95 SER A CA 1
ATOM 782 C C . SER A 1 95 ? -27.984 8.557 39.344 1.00 97.19 95 SER A C 1
ATOM 784 O O . SER A 1 95 ? -28.721 9.404 39.847 1.00 97.19 95 SER A O 1
ATOM 786 N N . LEU A 1 96 ? -27.976 7.283 39.753 1.00 96.56 96 LEU A N 1
ATOM 787 C CA . LEU A 1 96 ? -28.835 6.799 40.833 1.00 96.56 96 LEU A CA 1
ATOM 788 C C . LEU A 1 96 ? -28.461 7.438 42.177 1.00 96.56 96 LEU A C 1
ATOM 790 O O . LEU A 1 96 ? -29.341 7.916 42.892 1.00 96.56 96 LEU A O 1
ATOM 794 N N . GLY A 1 97 ? -27.167 7.513 42.500 1.00 95.81 97 GLY A N 1
ATOM 795 C CA . GLY A 1 97 ? -26.688 8.185 43.711 1.00 95.81 97 GLY A CA 1
ATOM 796 C C . GLY A 1 97 ? -27.056 9.670 43.750 1.00 95.81 97 GLY A C 1
ATOM 797 O O . GLY A 1 97 ? -27.550 10.160 44.765 1.00 95.81 97 GLY A O 1
ATOM 798 N N . PHE A 1 98 ? -26.891 10.376 42.629 1.00 97.12 98 PHE A N 1
ATOM 799 C CA . PHE A 1 98 ? -27.281 11.779 42.502 1.00 97.12 98 PHE A CA 1
ATOM 800 C C . PHE A 1 98 ? -28.789 11.980 42.700 1.00 97.12 98 PHE A C 1
ATOM 802 O O . PHE A 1 98 ? -29.189 12.920 43.386 1.00 97.12 98 PHE A O 1
ATOM 809 N N . LEU A 1 99 ? -29.627 11.081 42.169 1.00 96.88 99 LEU A N 1
ATOM 810 C CA . LEU A 1 99 ? -31.077 11.110 42.387 1.00 96.88 99 LEU A CA 1
ATOM 811 C C . LEU A 1 99 ? -31.428 10.998 43.873 1.00 96.88 99 LEU A C 1
ATOM 813 O O . LEU A 1 99 ? -32.207 11.801 44.380 1.00 96.88 99 LEU A O 1
ATOM 817 N N . VAL A 1 100 ? -30.822 10.041 44.582 1.00 96.44 100 VAL A N 1
ATOM 818 C CA . VAL A 1 100 ? -31.058 9.844 46.021 1.00 96.44 100 VAL A CA 1
ATOM 819 C C . VAL A 1 100 ? -30.645 11.078 46.820 1.00 96.44 100 VAL A C 1
ATOM 821 O O . VAL A 1 100 ? -31.429 11.574 47.626 1.00 96.44 100 VAL A O 1
ATOM 824 N N . ILE A 1 101 ? -29.443 11.607 46.575 1.00 96.62 101 ILE A N 1
ATOM 825 C CA . ILE A 1 101 ? -28.946 12.815 47.250 1.00 96.62 101 ILE A CA 1
ATOM 826 C C . ILE A 1 101 ? -29.872 14.004 46.976 1.00 96.62 101 ILE A C 1
ATOM 828 O O . ILE A 1 101 ? -30.226 14.724 47.906 1.00 96.62 101 ILE A O 1
ATOM 832 N N . THR A 1 102 ? -30.307 14.180 45.726 1.00 96.56 102 THR A N 1
ATOM 833 C CA . THR A 1 102 ? -31.245 15.243 45.342 1.00 96.56 102 THR A CA 1
ATOM 834 C C . THR A 1 102 ? -32.541 15.147 46.145 1.00 96.56 102 THR A C 1
ATOM 836 O O . THR A 1 102 ? -32.942 16.129 46.762 1.00 96.56 102 THR A O 1
ATOM 839 N N . VAL A 1 103 ? -33.156 13.961 46.215 1.00 96.38 103 VAL A N 1
ATOM 840 C CA . VAL A 1 103 ? -34.391 13.738 46.987 1.00 96.38 103 VAL A CA 1
ATOM 841 C C . VAL A 1 103 ? -34.184 14.033 48.475 1.00 96.38 103 VAL A C 1
ATOM 843 O O . VAL A 1 103 ? -35.011 14.713 49.077 1.00 96.38 103 VAL A O 1
ATOM 846 N N . LEU A 1 104 ? -33.081 13.568 49.069 1.00 96.38 104 LEU A N 1
ATOM 847 C CA . LEU A 1 104 ? -32.771 13.816 50.481 1.00 96.38 104 LEU A CA 1
ATOM 848 C C . LEU A 1 104 ? -32.599 15.310 50.785 1.00 96.38 104 LEU A C 1
ATOM 850 O O . LEU A 1 104 ? -33.147 15.792 51.774 1.00 96.38 104 LEU A O 1
ATOM 854 N N . ILE A 1 105 ? -31.878 16.045 49.929 1.00 96.38 105 ILE A N 1
ATOM 855 C CA . ILE A 1 105 ? -31.703 17.498 50.065 1.00 96.38 105 ILE A CA 1
ATOM 856 C C . ILE A 1 105 ? -33.054 18.203 49.968 1.00 96.38 105 ILE A C 1
ATOM 858 O O . ILE A 1 105 ? -33.351 19.052 50.804 1.00 96.38 105 ILE A O 1
ATOM 862 N N . THR A 1 106 ? -33.884 17.842 48.985 1.00 95.56 106 THR A N 1
ATOM 863 C CA . THR A 1 106 ? -35.221 18.423 48.832 1.00 95.56 106 THR A CA 1
ATOM 864 C C . THR A 1 106 ? -36.060 18.194 50.085 1.00 95.56 106 THR A C 1
ATOM 866 O O . THR A 1 106 ? -36.604 19.149 50.620 1.00 95.56 106 THR A O 1
ATOM 869 N N . VAL A 1 107 ? -36.120 16.964 50.604 1.00 95.69 107 VAL A N 1
ATOM 870 C CA . VAL A 1 107 ? -36.885 16.652 51.823 1.00 95.69 107 VAL A CA 1
ATOM 871 C C . VAL A 1 107 ? -36.381 17.448 53.030 1.00 95.69 107 VAL A C 1
ATOM 873 O O . VAL A 1 107 ? -37.194 17.995 53.768 1.00 95.69 107 VAL A O 1
ATOM 876 N N . PHE A 1 108 ? -35.062 17.559 53.217 1.00 94.38 108 PHE A N 1
ATOM 877 C CA . PHE A 1 108 ? -34.477 18.290 54.346 1.00 94.38 108 PHE A CA 1
ATOM 878 C C . PHE A 1 108 ? -34.693 19.810 54.265 1.00 94.38 108 PHE A C 1
ATOM 880 O O . PHE A 1 108 ? -34.757 20.464 55.293 1.00 94.38 108 PHE A O 1
ATOM 887 N N . GLN A 1 109 ? -34.832 20.388 53.068 1.00 90.62 109 GLN A N 1
ATOM 888 C CA . GLN A 1 109 ? -35.162 21.811 52.910 1.00 90.62 109 GLN A CA 1
ATOM 889 C C . GLN A 1 109 ? -36.606 22.158 53.313 1.00 90.62 109 GLN A C 1
ATOM 891 O O . GLN A 1 109 ? -36.890 23.327 53.570 1.00 90.62 109 GLN A O 1
ATOM 896 N N . PHE A 1 110 ? -37.514 21.176 53.337 1.00 87.50 110 PHE A N 1
ATOM 897 C CA . PHE A 1 110 ? -38.924 21.354 53.714 1.00 87.50 110 PHE A CA 1
ATOM 898 C C . PHE A 1 110 ? -39.234 20.969 55.172 1.00 87.50 110 PHE A C 1
ATOM 900 O O . PHE A 1 110 ? -40.379 21.130 55.599 1.00 87.50 110 PHE A O 1
ATOM 907 N N . LEU A 1 111 ? -38.246 20.450 55.907 1.00 83.50 111 LEU A N 1
ATOM 908 C CA . LEU A 1 111 ? -38.316 20.064 57.322 1.00 83.50 111 LEU A CA 1
ATOM 909 C C . LEU A 1 111 ? -37.712 21.159 58.206 1.00 83.50 111 LEU A C 1
ATOM 911 O O . LEU A 1 111 ? -38.320 21.438 59.262 1.00 83.50 111 LEU A O 1
#

Sequence (111 aa):
MGEAAVELNSEQKDYIGSYIRDNLRLWIGESGANQVINEREMEIRERIIRVEESLDKHIALTKQGFEQMDKRFEQVDKRFESIDSRFNRLTGLISLGFLVITVLITVFQFL

Secondary structure (DSSP, 8-state):
---------HHHHHHHHHHHHHHHHHHHHHTSHHHHHHHHHHHHHHHHHHHHHHHHHHHHHHHHHHHHHHHHHHHHHHHHHHHHHHHHHHHHHHHHHHHHHHHHHHHHHT-